Protein AF-A0A4Y2PSN2-F1 (afdb_monomer)

Radius of gyration: 16.09 Å; Cα contacts (8 Å, |Δi|>4): 179; chains: 1; bounding box: 44×30×43 Å

Structure (mmCIF, N/CA/C/O backbone):
data_AF-A0A4Y2PSN2-F1
#
_entry.id   AF-A0A4Y2PSN2-F1
#
loop_
_atom_site.group_PDB
_atom_site.id
_atom_site.type_symbol
_atom_site.label_atom_id
_atom_site.label_alt_id
_atom_site.label_comp_id
_atom_site.label_asym_id
_atom_site.label_entity_id
_atom_site.label_seq_id
_atom_site.pdbx_PDB_ins_code
_atom_site.Cartn_x
_atom_site.Cartn_y
_atom_site.Cartn_z
_atom_site.occupancy
_atom_site.B_iso_or_equiv
_atom_site.auth_seq_id
_atom_site.auth_comp_id
_atom_site.auth_asym_id
_atom_site.auth_atom_id
_atom_site.pdbx_PDB_model_num
ATOM 1 N N . MET A 1 1 ? -8.633 -9.404 -26.274 1.00 45.12 1 MET A N 1
ATOM 2 C CA . MET A 1 1 ? -8.332 -8.048 -25.763 1.00 45.12 1 MET A CA 1
ATOM 3 C C . MET A 1 1 ? -6.948 -8.041 -25.112 1.00 45.12 1 MET A C 1
ATOM 5 O O . MET A 1 1 ? -6.755 -8.728 -24.115 1.00 45.12 1 MET A O 1
ATOM 9 N N . LYS A 1 2 ? -5.960 -7.357 -25.712 1.00 54.19 2 LYS A N 1
ATOM 10 C CA . LYS A 1 2 ? -4.642 -7.122 -25.091 1.00 54.19 2 LYS A CA 1
ATOM 11 C C . LYS A 1 2 ? -4.791 -5.917 -24.163 1.00 54.19 2 LYS A C 1
ATOM 13 O O . LYS A 1 2 ? -5.230 -4.872 -24.621 1.00 54.19 2 LYS A O 1
ATOM 18 N N . ILE A 1 3 ? -4.476 -6.081 -22.884 1.00 60.66 3 ILE A N 1
ATOM 19 C CA . ILE A 1 3 ? -4.551 -4.991 -21.909 1.00 60.66 3 ILE A CA 1
ATOM 20 C C . ILE A 1 3 ? -3.228 -4.232 -21.972 1.00 60.66 3 ILE A C 1
ATOM 22 O O . ILE A 1 3 ? -2.151 -4.831 -21.914 1.00 60.66 3 ILE A O 1
ATOM 26 N N . THR A 1 4 ? -3.289 -2.912 -22.097 1.00 73.50 4 THR A N 1
ATOM 27 C CA . THR A 1 4 ? -2.091 -2.071 -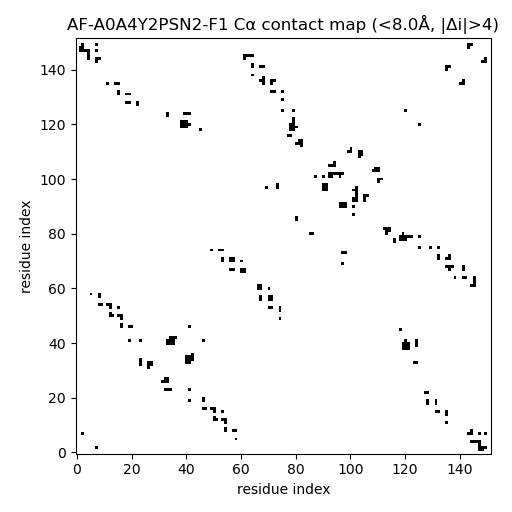22.080 1.00 73.50 4 THR A CA 1
ATOM 28 C C . THR A 1 4 ? -1.432 -2.111 -20.698 1.00 73.50 4 THR A C 1
ATOM 30 O O . THR A 1 4 ? -2.074 -2.342 -19.669 1.00 73.50 4 THR A O 1
ATOM 33 N N . LYS A 1 5 ? -0.119 -1.860 -20.632 1.00 77.69 5 LYS A N 1
ATOM 34 C CA . LYS A 1 5 ? 0.597 -1.782 -19.345 1.00 77.69 5 LYS A CA 1
ATOM 35 C C . LYS A 1 5 ? -0.085 -0.781 -18.407 1.00 77.69 5 LYS A C 1
ATOM 37 O O . LYS A 1 5 ? -0.287 -1.080 -17.235 1.00 77.69 5 LYS A O 1
ATOM 42 N N . GLU A 1 6 ? -0.505 0.364 -18.942 1.00 81.75 6 GLU A N 1
ATOM 43 C CA . GLU A 1 6 ? -1.214 1.404 -18.198 1.00 81.75 6 GLU A CA 1
ATOM 44 C C . GLU A 1 6 ? -2.554 0.923 -17.625 1.00 81.75 6 GLU A C 1
ATOM 46 O O . GLU A 1 6 ? -2.823 1.142 -16.443 1.00 81.75 6 GLU A O 1
ATOM 51 N N . GLU A 1 7 ? -3.358 0.192 -18.395 1.00 84.88 7 GLU A N 1
ATOM 52 C CA . GLU A 1 7 ? -4.596 -0.418 -17.899 1.00 84.88 7 GLU A CA 1
ATOM 53 C C . GLU A 1 7 ? -4.339 -1.444 -16.784 1.00 84.88 7 GLU A C 1
ATOM 55 O O . GLU A 1 7 ? -5.071 -1.463 -15.791 1.00 84.88 7 GLU A O 1
ATOM 60 N N . CYS A 1 8 ? -3.267 -2.243 -16.870 1.00 88.44 8 CYS A N 1
ATOM 61 C CA . CYS A 1 8 ? -2.902 -3.158 -15.785 1.00 88.44 8 CYS A CA 1
ATOM 62 C C . CYS A 1 8 ? -2.477 -2.408 -14.514 1.00 88.44 8 CYS A C 1
ATOM 64 O O . CYS A 1 8 ? -2.904 -2.758 -13.412 1.00 88.44 8 CYS A O 1
ATOM 66 N N . LEU A 1 9 ? -1.691 -1.333 -14.639 1.00 90.31 9 LEU A N 1
ATOM 67 C CA . LEU A 1 9 ? -1.319 -0.495 -13.494 1.00 90.31 9 LEU A CA 1
ATOM 68 C C . LEU A 1 9 ? -2.542 0.181 -12.863 1.00 90.31 9 LEU A C 1
ATOM 70 O O . LEU A 1 9 ? -2.669 0.216 -11.636 1.00 90.31 9 LEU A O 1
ATOM 74 N N . ASN A 1 10 ? -3.468 0.665 -13.696 1.00 91.12 10 ASN A N 1
ATOM 75 C CA . ASN A 1 10 ? -4.755 1.199 -13.259 1.00 91.12 10 ASN A CA 1
ATOM 76 C C . ASN A 1 10 ? -5.552 0.140 -12.488 1.00 91.12 10 ASN A C 1
ATOM 78 O O . ASN A 1 10 ? -6.131 0.445 -11.445 1.00 91.12 10 ASN A O 1
ATOM 82 N N . HIS A 1 11 ? -5.547 -1.112 -12.950 1.00 91.38 11 HIS A N 1
ATOM 83 C CA . HIS A 1 11 ? -6.197 -2.227 -12.261 1.00 91.38 11 HIS A CA 1
ATOM 84 C C . HIS A 1 11 ? -5.573 -2.521 -10.894 1.00 91.38 11 HIS A C 1
ATOM 86 O O . HIS A 1 11 ? -6.294 -2.630 -9.901 1.00 91.38 11 HIS A O 1
ATOM 92 N N . VAL A 1 12 ? -4.242 -2.588 -10.800 1.00 92.62 12 VAL A N 1
ATOM 93 C CA . VAL A 1 12 ? -3.534 -2.791 -9.521 1.00 92.62 12 VAL A CA 1
ATOM 94 C C . VAL A 1 12 ? -3.851 -1.659 -8.538 1.00 92.62 12 VAL A C 1
ATOM 96 O O . VAL A 1 12 ? -4.187 -1.921 -7.380 1.00 92.62 12 VAL A O 1
ATOM 99 N N . ALA A 1 13 ? -3.847 -0.407 -9.001 1.00 94.12 13 ALA A N 1
ATOM 100 C CA . ALA A 1 13 ? -4.218 0.745 -8.185 1.00 94.12 13 ALA A CA 1
ATOM 101 C C . ALA A 1 13 ? -5.691 0.681 -7.725 1.00 94.12 13 ALA A C 1
ATOM 103 O O . ALA A 1 13 ? -5.981 0.854 -6.540 1.00 94.12 13 ALA A O 1
ATOM 104 N N . LYS A 1 14 ? -6.633 0.343 -8.616 1.00 95.19 14 LYS A N 1
ATOM 105 C CA . LYS A 1 14 ? -8.052 0.148 -8.259 1.00 95.19 14 LYS A CA 1
ATOM 106 C C . LYS A 1 14 ? -8.233 -0.970 -7.225 1.00 95.19 14 LYS A C 1
ATOM 108 O O . LYS A 1 14 ? -9.030 -0.820 -6.297 1.00 95.19 14 LYS A O 1
ATOM 113 N N . ARG A 1 15 ? -7.469 -2.066 -7.329 1.00 95.81 15 ARG A N 1
ATOM 114 C CA . ARG A 1 15 ? -7.466 -3.155 -6.336 1.00 95.81 15 ARG A CA 1
ATOM 115 C C . ARG A 1 15 ? -6.982 -2.688 -4.961 1.00 95.81 15 ARG A C 1
ATOM 117 O O . ARG A 1 15 ? -7.556 -3.126 -3.964 1.00 95.81 15 ARG A O 1
ATOM 124 N N . LEU A 1 16 ? -5.995 -1.788 -4.892 1.00 96.06 16 LEU A N 1
ATOM 125 C CA . LEU A 1 16 ? -5.585 -1.142 -3.637 1.00 96.06 16 LEU A CA 1
ATOM 126 C C . LEU A 1 16 ? -6.738 -0.348 -3.020 1.00 96.06 16 LEU A C 1
ATOM 128 O O . LEU A 1 16 ? -7.106 -0.592 -1.871 1.00 96.06 16 LEU A O 1
ATOM 132 N N . GLY A 1 17 ? -7.354 0.542 -3.802 1.00 96.31 17 GLY A N 1
ATOM 133 C CA . GLY A 1 17 ? -8.476 1.361 -3.344 1.00 96.31 17 GLY A CA 1
ATOM 134 C C . GLY A 1 17 ? -9.655 0.520 -2.847 1.00 96.31 17 GLY A C 1
ATOM 135 O O . GLY A 1 17 ? -10.149 0.732 -1.738 1.00 96.31 17 GLY A O 1
ATOM 136 N N . LYS A 1 18 ? -10.070 -0.493 -3.622 1.00 97.69 18 LYS A N 1
ATOM 137 C CA . LYS A 1 18 ? -11.130 -1.437 -3.225 1.00 97.69 18 LYS A CA 1
ATOM 138 C C . LYS A 1 18 ? -10.743 -2.224 -1.972 1.00 97.69 18 LYS A C 1
ATOM 140 O O . LYS A 1 18 ? -11.556 -2.370 -1.065 1.00 97.69 18 LYS A O 1
ATOM 145 N N . GLY A 1 19 ? -9.497 -2.693 -1.888 1.00 97.12 19 GLY A N 1
ATOM 146 C CA . GLY A 1 19 ? -8.983 -3.413 -0.724 1.00 97.12 19 GLY A CA 1
ATOM 147 C C . GLY A 1 19 ? -9.048 -2.585 0.559 1.00 97.12 19 GLY A C 1
ATOM 148 O O . GLY A 1 19 ? -9.510 -3.089 1.580 1.00 97.12 19 GLY A O 1
ATOM 149 N N . HIS A 1 20 ? -8.674 -1.306 0.497 1.00 96.00 20 HIS A N 1
ATOM 150 C CA . HIS A 1 20 ? -8.798 -0.387 1.628 1.00 96.00 20 HIS A CA 1
ATOM 151 C C . HIS A 1 20 ? -10.246 -0.181 2.066 1.00 96.00 20 HIS A C 1
ATOM 153 O O . HIS A 1 20 ? -10.544 -0.334 3.247 1.00 96.00 20 HIS A O 1
ATOM 159 N N . ARG A 1 21 ? -11.163 0.101 1.132 1.00 96.75 21 ARG A N 1
ATOM 160 C CA . ARG A 1 21 ? -12.594 0.264 1.450 1.00 96.75 21 ARG A CA 1
ATOM 161 C C . ARG A 1 21 ? -13.185 -1.002 2.066 1.00 96.75 21 ARG A C 1
ATOM 163 O O . ARG A 1 21 ? -13.953 -0.918 3.020 1.00 96.75 21 ARG A O 1
ATOM 170 N N . ASN A 1 22 ? -12.787 -2.171 1.569 1.00 96.75 22 ASN A N 1
ATOM 171 C CA . ASN A 1 22 ? -13.203 -3.448 2.140 1.00 96.75 22 ASN A CA 1
ATOM 172 C C . ASN A 1 22 ? -12.675 -3.621 3.567 1.00 96.75 22 ASN A C 1
ATOM 174 O O . ASN A 1 22 ? -13.441 -4.032 4.429 1.00 96.75 22 ASN A O 1
ATOM 178 N N . LYS A 1 23 ? -11.419 -3.248 3.849 1.00 95.25 23 LYS A N 1
ATOM 179 C CA . LYS A 1 23 ? -10.886 -3.259 5.221 1.00 95.25 23 LYS A CA 1
ATOM 180 C C . LYS A 1 23 ? -11.613 -2.281 6.140 1.00 95.25 23 LYS A C 1
ATOM 182 O O . LYS A 1 23 ? -11.874 -2.632 7.284 1.00 95.25 23 LYS A O 1
ATOM 187 N N . VAL A 1 24 ? -11.999 -1.101 5.652 1.00 94.50 24 VAL A N 1
ATOM 188 C CA . VAL A 1 24 ? -12.838 -0.170 6.425 1.00 94.50 24 VAL A CA 1
ATOM 189 C C . VAL A 1 24 ? -14.160 -0.825 6.826 1.00 94.50 24 VAL A C 1
ATOM 191 O O . VAL A 1 24 ? -14.513 -0.801 8.002 1.00 94.50 24 VAL A O 1
ATOM 194 N N . LYS A 1 25 ? -14.860 -1.453 5.872 1.00 94.69 25 LYS A N 1
ATOM 195 C CA . LYS A 1 25 ? -16.119 -2.167 6.136 1.00 94.69 25 LYS A CA 1
ATOM 196 C C . LYS A 1 25 ? -15.923 -3.356 7.082 1.00 94.69 25 LYS A C 1
ATOM 198 O O . LYS A 1 25 ? -16.650 -3.480 8.058 1.00 94.69 25 LYS A O 1
ATOM 203 N N . GLU A 1 26 ? -14.914 -4.188 6.827 1.00 94.31 26 GLU A N 1
ATOM 204 C CA . GLU A 1 26 ? -14.604 -5.377 7.630 1.00 94.31 26 GLU A CA 1
ATOM 205 C C . GLU A 1 26 ? -14.376 -5.020 9.101 1.00 94.31 26 GLU A C 1
ATOM 207 O O . GLU A 1 26 ? -14.967 -5.629 9.987 1.00 94.31 26 GLU A O 1
ATOM 212 N N . TRP A 1 27 ? -13.538 -4.018 9.373 1.00 92.44 27 TRP A N 1
ATOM 213 C CA . TRP A 1 27 ? -13.223 -3.641 10.747 1.00 92.44 27 TRP A CA 1
ATOM 214 C C . TRP A 1 27 ? -14.373 -2.913 11.434 1.00 92.44 27 TRP A C 1
ATOM 216 O O . TRP A 1 27 ? -14.581 -3.139 12.623 1.00 92.44 27 TRP A O 1
ATOM 226 N N . ARG A 1 28 ? -15.172 -2.135 10.690 1.00 91.56 28 ARG A N 1
ATOM 227 C CA . ARG A 1 28 ? -16.413 -1.548 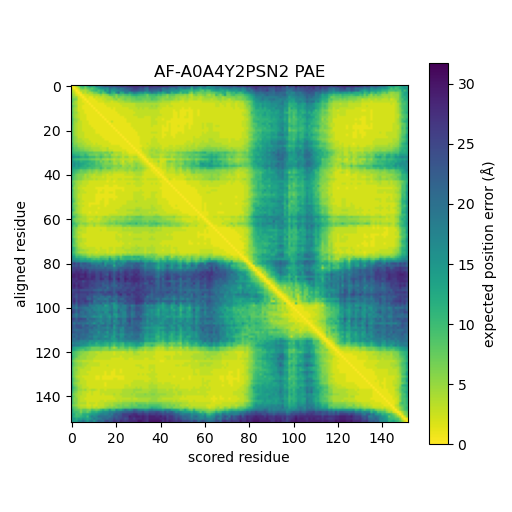11.212 1.00 91.56 28 ARG A CA 1
ATOM 228 C C . ARG A 1 28 ? -17.374 -2.630 11.713 1.00 91.56 28 ARG A C 1
ATOM 230 O O . ARG A 1 28 ? -17.896 -2.490 12.811 1.00 91.56 28 ARG A O 1
ATOM 237 N N . ASN A 1 29 ? -17.549 -3.717 10.960 1.00 92.25 29 ASN A N 1
ATOM 238 C CA . ASN A 1 29 ? -18.414 -4.835 11.361 1.00 92.25 29 ASN A CA 1
ATOM 239 C C . ASN A 1 29 ? -17.875 -5.593 12.586 1.00 92.25 29 ASN A C 1
ATOM 241 O O . ASN A 1 29 ? -18.644 -6.193 13.323 1.00 92.25 29 ASN A O 1
ATOM 245 N N . LYS A 1 30 ? -16.560 -5.536 12.828 1.00 91.56 30 LYS A N 1
ATOM 246 C CA . LYS A 1 30 ? -15.889 -6.101 14.012 1.00 91.56 30 LYS A CA 1
ATOM 247 C C . LYS A 1 30 ? -15.831 -5.122 15.199 1.00 91.56 30 LYS A C 1
ATOM 249 O O . LYS A 1 30 ? -15.021 -5.310 16.099 1.00 91.56 30 LYS A O 1
ATOM 254 N N . GLY A 1 31 ? -16.601 -4.029 15.167 1.00 88.00 31 GLY A N 1
ATOM 255 C CA . GLY A 1 31 ? -16.629 -3.013 16.228 1.00 88.00 31 GLY A CA 1
ATOM 256 C C . GLY A 1 31 ? -15.393 -2.104 16.294 1.00 88.00 31 GLY A C 1
ATOM 257 O O . GLY A 1 31 ? -15.250 -1.322 17.230 1.00 88.00 31 GLY A O 1
ATOM 258 N N . ALA A 1 32 ? -14.486 -2.169 15.312 1.00 86.19 32 ALA A N 1
ATOM 259 C CA . ALA A 1 32 ? -13.234 -1.421 15.322 1.00 86.19 32 ALA A CA 1
ATOM 260 C C . ALA A 1 32 ? -13.172 -0.365 14.208 1.00 86.19 32 ALA A C 1
ATOM 262 O O . ALA A 1 32 ? -13.100 -0.661 13.015 1.00 86.19 32 ALA A O 1
ATOM 263 N N . THR A 1 33 ? -13.074 0.901 14.594 1.00 84.44 33 THR A N 1
ATOM 264 C CA . THR A 1 33 ? -13.083 2.018 13.645 1.00 84.44 33 THR A CA 1
ATOM 265 C C . THR A 1 33 ? -11.677 2.323 13.110 1.00 84.44 33 THR A C 1
ATOM 267 O O . THR A 1 33 ? -10.802 2.766 13.847 1.00 84.44 33 THR A O 1
ATOM 270 N N . VAL A 1 34 ? -11.447 2.083 11.811 1.00 86.62 34 VAL A N 1
ATOM 271 C CA . VAL A 1 34 ? -10.175 2.388 11.103 1.00 86.62 34 VAL A CA 1
ATOM 272 C C . VAL A 1 34 ? -10.228 3.643 10.231 1.00 86.62 34 VAL A C 1
ATOM 274 O O . VAL A 1 34 ? -9.198 4.137 9.773 1.00 86.62 34 VAL A O 1
ATOM 277 N N . SER A 1 35 ? -11.429 4.158 9.991 1.00 85.31 35 SER A N 1
ATOM 278 C CA . SER A 1 35 ? -11.719 5.398 9.270 1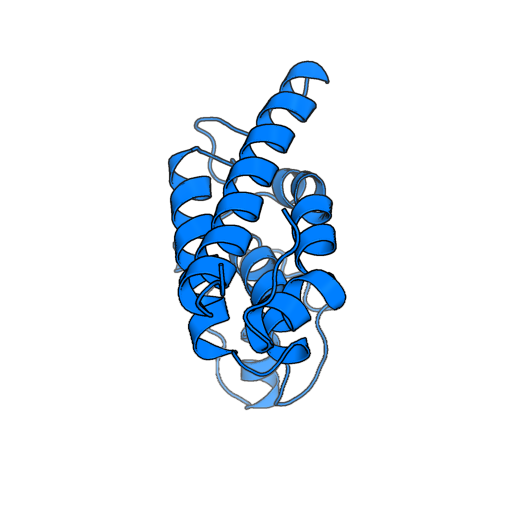.00 85.31 35 SER A CA 1
ATOM 279 C C . SER A 1 35 ? -12.331 6.415 10.228 1.00 85.31 35 SER A C 1
ATOM 281 O O . SER A 1 35 ? -12.988 6.026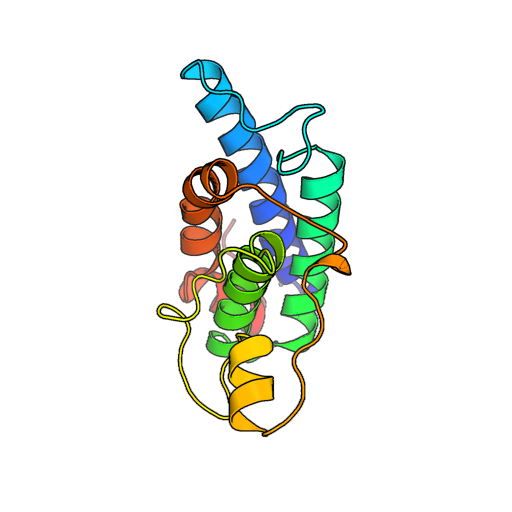 11.179 1.00 85.31 35 SER A O 1
ATOM 283 N N . GLY A 1 36 ? -12.214 7.713 9.974 1.00 83.56 36 GLY A N 1
ATOM 284 C CA . GLY A 1 36 ? -12.832 8.720 10.840 1.00 83.56 36 GLY A CA 1
ATOM 285 C C . GLY A 1 36 ? -12.096 10.045 10.782 1.00 83.56 36 GLY A C 1
ATOM 286 O O . GLY A 1 36 ? -11.188 10.210 9.971 1.00 83.56 36 GLY A O 1
ATOM 287 N N . ARG A 1 37 ? -12.489 11.005 11.628 1.00 81.38 37 ARG A N 1
ATOM 288 C CA . ARG A 1 37 ? -11.925 12.367 11.610 1.00 81.38 37 ARG A CA 1
ATOM 289 C C . ARG A 1 37 ? -10.512 12.453 12.201 1.00 81.38 37 ARG A C 1
ATOM 291 O O . ARG A 1 37 ? -9.753 13.318 11.764 1.00 81.38 37 ARG A O 1
ATOM 298 N N . LYS A 1 38 ? -10.136 11.523 13.089 1.00 83.19 38 LYS A N 1
ATOM 299 C CA . LYS A 1 38 ? -8.820 11.474 13.752 1.00 83.19 38 LYS A CA 1
ATOM 300 C C . LYS A 1 38 ? -7.671 11.409 12.737 1.00 83.19 38 LYS A C 1
ATOM 302 O O . LYS A 1 38 ? -7.778 10.721 11.714 1.00 83.19 38 LYS A O 1
ATOM 307 N N . GLU A 1 39 ? -6.574 12.109 13.019 1.00 81.19 39 GLU A N 1
ATOM 308 C CA . GLU A 1 39 ? -5.314 11.942 12.283 1.00 81.19 39 GLU A CA 1
ATOM 309 C C . GLU A 1 39 ? -4.872 10.470 12.346 1.00 81.19 39 GLU A C 1
ATOM 311 O O . GLU A 1 39 ? -5.189 9.755 13.296 1.00 81.19 39 GLU A O 1
ATOM 316 N N . GLY A 1 40 ? -4.222 9.964 11.298 1.00 82.25 40 GLY A N 1
ATOM 317 C CA . GLY A 1 40 ? -3.862 8.547 11.237 1.00 82.25 40 GLY A CA 1
ATOM 318 C C . GLY A 1 40 ? -4.966 7.616 10.720 1.00 82.25 40 GLY A C 1
ATOM 319 O O . GLY A 1 40 ? -4.691 6.439 10.495 1.00 82.25 40 GLY A O 1
ATOM 320 N N . SER A 1 41 ? -6.194 8.106 10.516 1.00 88.81 41 SER A N 1
ATOM 321 C CA . SER A 1 41 ? -7.316 7.288 10.029 1.00 88.81 41 SER A CA 1
ATOM 322 C C . SER A 1 41 ? -7.286 7.081 8.512 1.00 88.81 41 SER A C 1
ATOM 324 O O . SER A 1 41 ? -6.922 7.976 7.743 1.00 88.81 41 SER A O 1
ATOM 326 N N . LEU A 1 42 ? -7.787 5.932 8.056 1.00 91.69 42 LEU A N 1
ATOM 327 C CA . LEU A 1 42 ? -7.967 5.622 6.638 1.00 91.69 42 LEU A CA 1
ATOM 328 C C . LEU A 1 42 ? -9.238 6.288 6.088 1.00 91.69 42 LEU A C 1
ATOM 330 O O . LEU A 1 42 ? -10.273 5.652 5.897 1.00 91.69 42 LEU A O 1
ATOM 334 N N . LYS A 1 43 ? -9.168 7.607 5.887 1.00 92.25 43 LYS A N 1
ATOM 335 C CA . LYS A 1 43 ? -10.235 8.416 5.277 1.00 92.25 43 LYS A CA 1
ATOM 336 C C . LYS A 1 43 ? -10.354 8.120 3.784 1.00 92.25 43 LYS A C 1
ATOM 338 O O . LYS A 1 43 ? -9.375 7.757 3.137 1.00 92.25 43 LYS A O 1
ATOM 343 N N . GLU A 1 44 ? -11.524 8.393 3.220 1.00 92.69 44 GLU A N 1
ATOM 344 C CA . GLU A 1 44 ? -11.775 8.257 1.784 1.00 92.69 44 GLU A CA 1
ATOM 345 C C . GLU A 1 44 ? -10.767 9.053 0.933 1.00 92.69 44 GLU A C 1
ATOM 347 O O . GLU A 1 44 ? -10.135 8.516 0.025 1.00 92.69 44 GLU A O 1
ATOM 352 N N . SER A 1 45 ? -10.497 10.303 1.313 1.00 91.25 45 SER A N 1
ATOM 353 C CA . SER A 1 45 ? -9.477 11.136 0.665 1.00 91.25 45 SER A CA 1
ATOM 354 C C . SER A 1 45 ? -8.064 10.546 0.764 1.00 91.25 45 SER A C 1
ATOM 356 O O . SER A 1 45 ? -7.276 10.659 -0.176 1.00 91.25 45 SER A O 1
ATOM 358 N N . THR A 1 46 ? -7.734 9.869 1.867 1.00 90.81 46 THR A N 1
ATOM 359 C CA . THR A 1 46 ? -6.464 9.148 2.026 1.00 90.81 46 THR A CA 1
ATOM 360 C C . THR A 1 46 ? -6.397 7.933 1.101 1.00 90.81 46 THR A C 1
ATOM 362 O O . THR A 1 46 ? -5.373 7.720 0.454 1.00 90.81 46 THR A O 1
ATOM 365 N N . ILE A 1 47 ? -7.489 7.170 0.975 1.00 93.94 47 ILE A N 1
ATOM 366 C CA . ILE A 1 47 ? -7.582 6.023 0.058 1.00 93.94 47 ILE A CA 1
ATOM 367 C C . ILE A 1 47 ? -7.366 6.474 -1.390 1.00 93.94 47 ILE A C 1
ATOM 369 O O . ILE A 1 47 ? -6.595 5.839 -2.114 1.00 93.94 47 ILE A O 1
ATOM 373 N N . LEU A 1 48 ? -7.990 7.581 -1.803 1.00 93.44 48 LEU A N 1
ATOM 374 C CA . LEU A 1 48 ? -7.818 8.149 -3.143 1.00 93.44 48 LEU A CA 1
ATOM 375 C C . LEU A 1 48 ? -6.364 8.566 -3.401 1.00 93.44 48 LEU A C 1
ATOM 377 O O . LEU A 1 48 ? -5.785 8.188 -4.421 1.00 93.44 48 LEU A O 1
ATOM 381 N N . LYS A 1 49 ? -5.730 9.268 -2.451 1.00 91.31 49 LYS A N 1
ATOM 382 C CA . LYS A 1 49 ? -4.315 9.659 -2.566 1.00 91.31 49 LYS A CA 1
ATOM 383 C C . LYS A 1 49 ? -3.389 8.443 -2.668 1.00 91.31 49 LYS A C 1
ATOM 385 O O . LYS A 1 49 ? -2.545 8.409 -3.559 1.00 91.31 49 LYS A O 1
ATOM 390 N N . LEU A 1 50 ? -3.568 7.429 -1.814 1.00 92.00 50 LEU A N 1
ATOM 391 C CA . LEU A 1 50 ? -2.780 6.189 -1.864 1.00 92.00 50 LEU A CA 1
ATOM 392 C C . LEU A 1 50 ? -2.972 5.446 -3.189 1.00 92.00 50 LEU A C 1
ATOM 394 O O . LEU A 1 50 ? -2.005 4.952 -3.760 1.00 92.00 50 LEU A O 1
ATOM 398 N N . THR A 1 51 ? -4.198 5.407 -3.708 1.00 94.19 51 THR A N 1
ATOM 399 C CA . THR A 1 51 ? -4.510 4.781 -5.000 1.00 94.19 51 THR A CA 1
ATOM 400 C C . THR A 1 51 ? -3.773 5.482 -6.145 1.00 94.19 51 THR A C 1
ATOM 402 O O . THR A 1 51 ? -3.099 4.831 -6.945 1.00 94.19 51 THR A O 1
ATOM 405 N N . ASN A 1 52 ? -3.806 6.816 -6.173 1.00 91.50 52 ASN A N 1
ATOM 406 C CA . ASN A 1 52 ? -3.100 7.613 -7.177 1.00 91.50 52 ASN A CA 1
ATOM 407 C C . ASN A 1 52 ? -1.575 7.481 -7.065 1.00 91.50 52 ASN A C 1
ATOM 409 O O . ASN A 1 52 ? -0.893 7.319 -8.079 1.00 91.50 52 ASN A O 1
ATOM 413 N N . PHE A 1 53 ? -1.037 7.501 -5.842 1.00 89.69 53 PHE A N 1
ATOM 414 C CA . PHE A 1 53 ? 0.390 7.292 -5.609 1.00 89.69 53 PHE A CA 1
ATOM 415 C C . PHE A 1 53 ? 0.843 5.886 -5.986 1.00 89.69 53 PHE A C 1
ATOM 417 O O . PHE A 1 53 ? 1.918 5.752 -6.557 1.00 89.69 53 PHE A O 1
ATOM 424 N N . CYS A 1 54 ? 0.027 4.856 -5.752 1.00 91.12 54 CYS A N 1
ATOM 425 C CA . CYS A 1 54 ? 0.326 3.490 -6.176 1.00 91.12 54 CYS A CA 1
ATOM 426 C C . CYS A 1 54 ? 0.488 3.404 -7.694 1.00 91.12 54 CYS A C 1
ATOM 428 O O . CYS A 1 54 ? 1.512 2.920 -8.172 1.00 91.12 54 CYS A O 1
ATOM 430 N N . ARG A 1 55 ? -0.468 3.956 -8.451 1.00 92.00 55 ARG A N 1
ATOM 431 C CA . ARG A 1 55 ? -0.387 4.005 -9.915 1.00 92.00 55 ARG A CA 1
ATOM 432 C C . ARG A 1 55 ? 0.900 4.684 -10.389 1.00 92.00 55 ARG A C 1
ATOM 434 O O . ARG A 1 55 ? 1.616 4.121 -11.212 1.00 92.00 55 ARG A O 1
ATOM 441 N N . LYS A 1 56 ? 1.204 5.871 -9.847 1.00 89.50 56 LYS A N 1
ATOM 442 C CA . LYS A 1 56 ? 2.412 6.632 -10.203 1.00 89.50 56 LYS A CA 1
ATOM 443 C C . LYS A 1 56 ? 3.684 5.849 -9.866 1.00 89.50 56 LYS A C 1
ATOM 445 O O . LYS A 1 56 ? 4.539 5.676 -10.722 1.00 89.50 56 LYS A O 1
ATOM 450 N N . ALA A 1 57 ? 3.765 5.313 -8.650 1.00 86.06 57 ALA A N 1
ATOM 451 C CA . ALA A 1 57 ? 4.927 4.571 -8.180 1.00 86.06 57 ALA A CA 1
ATOM 452 C C . ALA A 1 57 ? 5.196 3.310 -9.011 1.00 86.06 57 ALA A C 1
ATOM 454 O O . ALA A 1 57 ? 6.352 2.954 -9.208 1.00 86.06 57 ALA A O 1
ATOM 455 N N . LEU A 1 58 ? 4.152 2.640 -9.507 1.00 88.25 58 LEU A N 1
ATOM 456 C CA . LEU A 1 58 ? 4.309 1.471 -10.367 1.00 88.25 58 LEU A CA 1
ATOM 457 C C . LEU A 1 58 ? 4.718 1.834 -11.798 1.00 88.25 58 LEU A C 1
ATOM 459 O O . LEU A 1 58 ? 5.518 1.104 -12.383 1.00 88.25 58 LEU A O 1
ATOM 463 N N . LYS A 1 59 ? 4.215 2.952 -12.344 1.00 87.56 59 LYS A N 1
ATOM 464 C CA . LYS A 1 59 ? 4.567 3.428 -13.6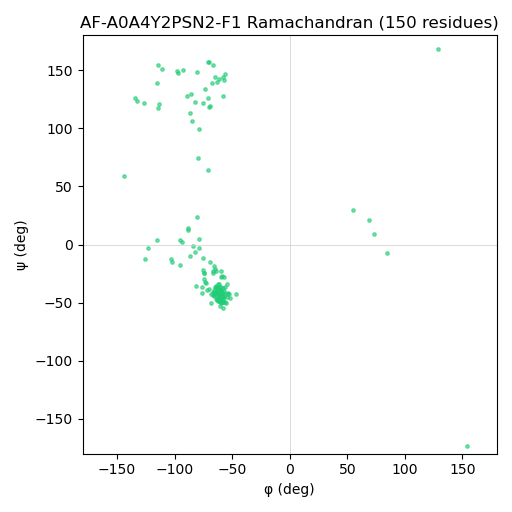94 1.00 87.56 59 LYS A CA 1
ATOM 465 C C . LYS A 1 59 ? 6.082 3.562 -13.854 1.00 87.56 59 LYS A C 1
ATOM 467 O O . LYS A 1 59 ? 6.637 3.051 -14.819 1.00 87.56 59 LYS A O 1
ATOM 472 N N . ASP A 1 60 ? 6.752 4.096 -12.836 1.00 81.81 60 ASP A N 1
ATOM 473 C CA . ASP A 1 60 ? 8.205 4.314 -12.819 1.00 81.81 60 ASP A CA 1
ATOM 474 C C . ASP A 1 60 ? 9.033 3.043 -12.530 1.00 81.81 60 ASP A C 1
ATOM 476 O O . ASP A 1 60 ? 10.236 3.130 -12.259 1.00 81.81 60 ASP A O 1
ATOM 480 N N . LYS A 1 61 ? 8.403 1.867 -12.413 1.00 85.88 61 LYS A N 1
ATOM 481 C CA . LYS A 1 61 ? 9.063 0.622 -11.961 1.00 85.88 61 LYS A CA 1
ATOM 482 C C . LYS A 1 61 ? 8.892 -0.537 -12.930 1.00 85.88 61 LYS A C 1
ATOM 484 O O . LYS A 1 61 ? 9.614 -1.525 -12.808 1.00 85.88 61 LYS A O 1
ATOM 489 N N . VAL A 1 62 ? 7.994 -0.409 -13.901 1.00 83.25 62 VAL A N 1
ATOM 490 C CA . VAL A 1 62 ? 7.903 -1.313 -15.051 1.00 83.25 62 VAL A CA 1
ATOM 491 C C . VAL A 1 62 ? 9.214 -1.248 -15.857 1.00 83.25 62 VAL A C 1
ATOM 493 O O . VAL A 1 62 ? 9.788 -0.168 -15.976 1.00 83.25 62 VAL A O 1
ATOM 496 N N . PRO A 1 63 ? 9.710 -2.372 -16.412 1.00 86.56 63 PRO A N 1
ATOM 497 C CA . PRO A 1 63 ? 9.161 -3.734 -16.352 1.00 86.56 63 PRO A CA 1
ATOM 498 C C . PRO A 1 63 ? 9.621 -4.572 -15.139 1.00 86.56 63 PRO A C 1
ATOM 500 O O . PRO A 1 63 ? 9.421 -5.782 -15.112 1.00 86.56 63 PRO A O 1
ATOM 503 N N . GLY A 1 64 ? 10.246 -3.982 -14.119 1.00 87.75 64 GLY A N 1
ATOM 504 C CA . GLY A 1 64 ? 10.819 -4.740 -13.004 1.00 87.75 64 GLY A CA 1
ATOM 505 C C . GLY A 1 64 ? 9.788 -5.193 -11.967 1.00 87.75 64 GLY A C 1
ATOM 506 O O . GLY A 1 64 ? 9.477 -4.435 -11.052 1.00 87.75 64 GLY A O 1
ATOM 507 N N . VAL A 1 65 ? 9.341 -6.455 -12.017 1.00 88.44 65 VAL A N 1
ATOM 508 C CA . VAL A 1 65 ? 8.398 -7.040 -11.031 1.00 88.44 65 VAL A CA 1
ATOM 509 C C . VAL A 1 65 ? 8.860 -6.833 -9.584 1.00 88.44 65 VAL A C 1
ATOM 511 O O . VAL A 1 65 ? 8.081 -6.382 -8.744 1.00 88.44 65 VAL A O 1
ATOM 514 N N . GLN A 1 66 ? 10.138 -7.088 -9.283 1.00 86.50 66 GLN A N 1
ATOM 515 C CA . GLN A 1 66 ? 10.668 -6.865 -7.933 1.00 86.50 66 GLN A CA 1
ATOM 516 C C . GLN A 1 66 ? 10.642 -5.380 -7.550 1.00 86.50 66 GLN A C 1
ATOM 518 O O . GLN A 1 66 ? 10.203 -5.034 -6.455 1.00 86.50 66 GLN A O 1
ATOM 523 N N . LYS A 1 67 ? 10.991 -4.482 -8.483 1.00 83.69 67 LYS A N 1
ATOM 524 C CA . LYS A 1 67 ? 10.920 -3.026 -8.275 1.00 83.69 67 LYS A CA 1
ATOM 525 C C . LYS A 1 67 ? 9.481 -2.564 -8.000 1.00 83.69 67 LYS A C 1
ATOM 527 O O . LYS A 1 67 ? 9.269 -1.687 -7.164 1.00 83.69 67 LYS A O 1
ATOM 532 N N . MET A 1 68 ? 8.490 -3.173 -8.656 1.00 89.25 68 MET A N 1
ATOM 533 C CA . MET A 1 68 ? 7.065 -2.914 -8.425 1.00 89.25 68 MET A CA 1
ATOM 534 C C . MET A 1 68 ? 6.619 -3.358 -7.024 1.00 89.25 68 MET A C 1
ATOM 536 O O . MET A 1 68 ? 5.947 -2.592 -6.333 1.00 89.25 68 MET A O 1
ATOM 540 N N . LYS A 1 69 ? 7.036 -4.544 -6.555 1.00 90.06 69 LYS A N 1
ATOM 541 C CA . LYS A 1 69 ? 6.770 -4.985 -5.171 1.00 90.06 69 LYS A CA 1
ATOM 542 C C . LYS A 1 69 ? 7.364 -4.036 -4.146 1.00 90.06 69 LYS A C 1
ATOM 544 O O . LYS A 1 69 ? 6.680 -3.633 -3.206 1.00 90.06 69 LYS A O 1
ATOM 549 N N . THR A 1 70 ? 8.625 -3.663 -4.348 1.00 81.75 70 THR A N 1
ATOM 550 C CA . THR A 1 70 ? 9.314 -2.710 -3.482 1.00 81.75 70 THR A CA 1
ATOM 551 C C . THR A 1 70 ? 8.555 -1.388 -3.423 1.00 81.75 70 THR A C 1
ATOM 553 O O . THR A 1 70 ? 8.372 -0.851 -2.337 1.00 81.75 70 THR A O 1
ATOM 556 N N . ALA A 1 71 ? 8.039 -0.891 -4.551 1.00 86.94 71 ALA A N 1
ATOM 557 C CA . ALA A 1 71 ? 7.239 0.332 -4.588 1.00 86.94 71 ALA A CA 1
ATOM 558 C C . ALA A 1 71 ? 5.898 0.212 -3.839 1.00 86.94 71 ALA A C 1
ATOM 560 O O . ALA A 1 71 ? 5.510 1.147 -3.138 1.00 86.94 71 ALA A O 1
ATOM 561 N N . ILE A 1 72 ? 5.212 -0.934 -3.932 1.00 89.81 72 ILE A N 1
ATOM 562 C CA . ILE A 1 72 ? 3.961 -1.196 -3.199 1.00 89.81 72 ILE A CA 1
ATOM 563 C C . ILE A 1 72 ? 4.202 -1.148 -1.686 1.00 89.81 72 ILE A C 1
ATOM 565 O O . ILE A 1 72 ? 3.481 -0.450 -0.972 1.00 89.81 72 ILE A O 1
ATOM 569 N N . PHE A 1 73 ? 5.232 -1.836 -1.189 1.00 83.31 73 PHE A N 1
ATOM 570 C CA . PHE A 1 73 ? 5.557 -1.800 0.238 1.00 83.31 73 PHE A CA 1
ATOM 571 C C . PHE A 1 73 ? 6.117 -0.445 0.675 1.00 83.31 73 PHE A C 1
ATOM 573 O O . PHE A 1 73 ? 5.737 0.050 1.733 1.00 83.31 73 PHE A O 1
ATOM 580 N N . ALA A 1 74 ? 6.941 0.211 -0.145 1.00 80.19 74 ALA A N 1
ATOM 581 C CA . ALA A 1 74 ? 7.422 1.556 0.150 1.00 80.19 74 ALA A CA 1
ATOM 582 C C . ALA A 1 74 ? 6.257 2.539 0.339 1.00 80.19 74 ALA A C 1
ATOM 584 O O . ALA A 1 74 ? 6.291 3.333 1.274 1.00 80.19 74 ALA A O 1
ATOM 585 N N . LEU A 1 75 ? 5.197 2.443 -0.472 1.00 84.19 75 LEU A N 1
ATOM 586 C CA . LEU A 1 75 ? 3.986 3.251 -0.308 1.00 84.19 75 LEU A CA 1
ATOM 587 C C . LEU A 1 75 ? 3.287 2.998 1.039 1.00 84.19 75 LEU A C 1
ATOM 589 O O . LEU A 1 75 ? 2.886 3.958 1.696 1.00 84.19 75 LEU A O 1
ATOM 593 N N . LEU A 1 76 ? 3.150 1.731 1.453 1.00 83.69 76 LEU A N 1
ATOM 594 C CA . LEU A 1 76 ? 2.584 1.366 2.758 1.00 83.69 76 LEU A CA 1
ATOM 595 C C . LEU A 1 76 ? 3.387 2.012 3.884 1.00 83.69 76 LEU A C 1
ATOM 597 O O . LEU A 1 76 ? 2.843 2.746 4.703 1.00 83.69 76 LEU A O 1
ATOM 601 N N . PHE A 1 77 ? 4.695 1.781 3.902 1.00 72.31 77 PHE A N 1
ATOM 602 C CA . PHE A 1 77 ? 5.523 2.206 5.021 1.00 72.31 77 PHE A CA 1
ATOM 603 C C . PHE A 1 77 ? 5.740 3.720 5.051 1.00 72.31 77 PHE A C 1
ATOM 605 O O . PHE A 1 77 ? 5.729 4.300 6.135 1.00 72.31 77 PHE A O 1
ATOM 612 N N . HIS A 1 78 ? 5.815 4.377 3.888 1.00 70.62 78 HIS A N 1
ATOM 613 C CA . HIS A 1 78 ? 5.848 5.839 3.777 1.00 70.62 78 HIS A CA 1
ATOM 614 C C . HIS A 1 78 ? 4.608 6.494 4.399 1.00 70.62 78 HIS A C 1
ATOM 616 O O . HIS A 1 78 ? 4.688 7.616 4.872 1.00 70.62 78 HIS A O 1
ATOM 622 N N . SER A 1 79 ? 3.473 5.797 4.453 1.00 66.62 79 SER A N 1
ATOM 623 C CA . SER A 1 79 ? 2.261 6.330 5.077 1.00 66.62 79 SER A CA 1
ATOM 624 C C . SER A 1 79 ? 2.217 6.187 6.604 1.00 66.62 79 SER A C 1
ATOM 626 O O . SER A 1 79 ? 1.304 6.719 7.215 1.00 66.62 79 SER A O 1
ATOM 628 N N . SER A 1 80 ? 3.175 5.503 7.239 1.00 60.28 80 SER A N 1
ATOM 629 C CA . SER A 1 80 ? 3.105 5.094 8.661 1.00 60.28 80 SER A CA 1
ATOM 630 C C . SER A 1 80 ? 4.240 5.560 9.564 1.00 60.28 80 SER A C 1
ATOM 632 O O . SER A 1 80 ? 4.249 5.243 10.754 1.00 60.28 80 SER A O 1
ATOM 634 N N . LEU A 1 81 ? 5.234 6.243 9.017 1.00 57.38 81 LEU A N 1
ATOM 635 C CA . LEU A 1 81 ? 6.426 6.580 9.776 1.00 57.38 81 LEU A CA 1
ATOM 636 C C . LEU A 1 81 ? 6.239 7.925 10.480 1.00 57.38 81 LEU A C 1
ATOM 638 O O . LEU A 1 81 ? 5.873 8.918 9.860 1.00 57.38 81 LEU A O 1
ATOM 642 N N . THR A 1 82 ? 6.489 7.936 11.785 1.00 52.69 82 THR A N 1
ATOM 643 C CA . THR A 1 82 ? 6.567 9.145 12.606 1.00 52.69 82 THR A CA 1
ATOM 644 C C . THR A 1 82 ? 8.015 9.355 13.040 1.00 52.69 82 THR A C 1
ATOM 646 O O . THR A 1 82 ? 8.757 8.389 13.216 1.00 52.69 82 THR A O 1
ATOM 649 N N . ASP A 1 83 ? 8.414 10.611 13.252 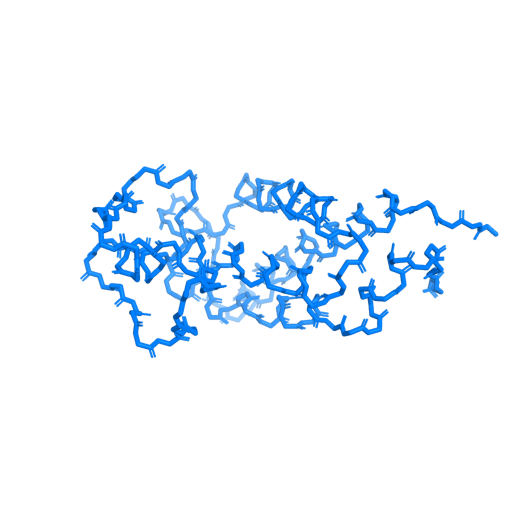1.00 49.00 83 ASP A N 1
ATOM 650 C CA . ASP A 1 83 ? 9.767 10.949 13.720 1.00 49.00 83 ASP A CA 1
ATOM 651 C C . ASP A 1 83 ? 10.058 10.428 15.145 1.00 49.00 83 ASP A C 1
ATOM 653 O O . ASP A 1 83 ? 11.216 10.260 15.506 1.00 49.00 83 ASP A O 1
ATOM 657 N N . LYS A 1 84 ? 9.022 10.142 15.954 1.00 44.72 84 LYS A N 1
ATOM 658 C CA . LYS A 1 84 ? 9.147 9.804 17.389 1.00 44.72 84 LYS A CA 1
ATOM 659 C C . LYS A 1 84 ? 9.196 8.306 17.722 1.00 44.72 84 LYS A C 1
ATOM 661 O O . LYS A 1 84 ? 9.591 7.952 18.823 1.00 44.72 84 LYS A O 1
ATOM 666 N N . ALA A 1 85 ? 8.782 7.423 16.814 1.00 45.09 85 ALA A N 1
ATOM 667 C CA . ALA A 1 85 ? 8.895 5.971 17.004 1.00 45.09 85 ALA A CA 1
ATOM 668 C C . ALA A 1 85 ? 9.202 5.272 15.677 1.00 45.09 85 ALA A C 1
ATOM 670 O O . ALA A 1 85 ? 8.417 4.452 15.177 1.00 45.09 85 ALA A O 1
ATOM 671 N N . PRO A 1 86 ? 10.318 5.628 15.041 1.00 48.81 86 PRO A N 1
ATOM 672 C CA . PRO A 1 86 ? 10.647 5.039 13.773 1.00 48.81 86 PRO A CA 1
ATOM 673 C C . PRO A 1 86 ? 11.023 3.570 13.991 1.00 48.81 86 PRO A C 1
ATOM 675 O O . PRO A 1 86 ? 11.980 3.231 14.683 1.00 48.81 86 PRO A O 1
ATOM 678 N N . LYS A 1 87 ? 10.253 2.656 13.395 1.00 47.53 87 LYS A N 1
ATOM 679 C CA . LYS A 1 87 ? 10.594 1.227 13.344 1.00 47.53 87 LYS A CA 1
ATOM 680 C C . LYS A 1 87 ? 11.776 1.023 12.385 1.00 47.53 87 LYS A C 1
ATOM 682 O O . LYS A 1 87 ? 11.640 0.392 11.339 1.00 47.53 87 LYS A O 1
ATOM 687 N N . HIS A 1 88 ? 12.932 1.587 12.731 1.00 47.78 88 HIS A N 1
ATOM 688 C CA . HIS A 1 88 ? 14.159 1.557 11.945 1.00 47.78 88 HIS A CA 1
ATOM 689 C C . HIS A 1 88 ? 14.708 0.136 11.784 1.00 47.78 88 HIS A C 1
ATOM 691 O O . HIS A 1 88 ? 15.376 -0.141 10.798 1.00 47.78 88 HIS A O 1
ATOM 697 N N . ASN A 1 89 ? 14.378 -0.806 12.670 1.00 42.56 89 ASN A N 1
ATOM 698 C CA . ASN A 1 89 ? 14.995 -2.138 12.653 1.00 42.56 89 ASN A CA 1
ATOM 699 C C . ASN A 1 89 ? 14.366 -3.159 11.692 1.00 42.56 89 ASN A C 1
ATOM 701 O O . ASN A 1 89 ? 14.870 -4.271 11.605 1.00 42.56 89 ASN A O 1
ATOM 705 N N . LYS A 1 90 ? 13.300 -2.828 10.943 1.00 48.59 90 LYS A N 1
ATOM 706 C CA . LYS A 1 90 ? 12.609 -3.815 10.074 1.00 48.59 90 LYS A CA 1
ATOM 707 C C . LYS A 1 90 ? 12.678 -3.541 8.566 1.00 48.59 90 LYS A C 1
ATOM 709 O O . LYS A 1 90 ? 12.063 -4.264 7.788 1.00 48.59 90 LYS A O 1
ATOM 714 N N . GLY A 1 91 ? 13.406 -2.509 8.140 1.00 45.00 91 GLY A N 1
ATOM 715 C CA . GLY A 1 91 ? 13.662 -2.248 6.717 1.00 45.00 91 GLY A CA 1
ATOM 716 C C . GLY A 1 91 ? 14.968 -2.900 6.244 1.00 45.00 91 GLY A C 1
ATOM 717 O O . GLY A 1 91 ? 15.898 -2.984 7.048 1.00 45.00 91 GLY A O 1
ATOM 718 N N . PRO A 1 92 ? 15.092 -3.308 4.969 1.00 46.16 92 PRO A N 1
ATOM 719 C CA . PRO A 1 92 ? 16.370 -3.762 4.420 1.00 46.16 92 PRO A CA 1
ATOM 720 C C . PRO A 1 92 ? 17.434 -2.665 4.557 1.00 46.16 92 PRO A C 1
ATOM 722 O O . PRO A 1 92 ? 17.123 -1.475 4.472 1.00 46.16 92 PRO A O 1
ATOM 725 N N . THR A 1 93 ? 18.677 -3.055 4.814 1.00 45.72 93 THR A N 1
ATOM 726 C CA . THR A 1 93 ? 19.835 -2.156 4.973 1.00 45.72 93 THR A CA 1
ATOM 727 C C . THR A 1 93 ? 20.603 -2.077 3.641 1.00 45.72 93 THR A C 1
ATOM 729 O O . THR A 1 93 ? 20.589 -3.049 2.892 1.00 45.72 93 THR A O 1
ATOM 732 N N . GLY A 1 94 ? 21.221 -0.932 3.309 1.00 46.16 94 GLY A N 1
ATOM 733 C CA . GLY A 1 94 ? 22.066 -0.762 2.110 1.00 46.16 94 GLY A CA 1
ATOM 734 C C . GLY A 1 94 ? 21.715 0.446 1.224 1.00 46.16 94 GLY A C 1
ATOM 735 O O . GLY A 1 94 ? 20.650 1.048 1.366 1.00 46.16 94 GLY A O 1
ATOM 736 N N . LEU A 1 95 ? 22.595 0.787 0.270 1.00 41.19 95 LEU A N 1
ATOM 737 C CA . LEU A 1 95 ? 22.434 1.913 -0.680 1.00 41.19 95 LEU A CA 1
ATOM 738 C C . LEU A 1 95 ? 21.172 1.788 -1.555 1.00 41.19 95 LEU A C 1
ATOM 740 O O . LEU A 1 95 ? 20.629 2.781 -2.044 1.00 41.19 95 LEU A O 1
ATOM 744 N N . THR A 1 96 ? 20.675 0.561 -1.706 1.00 40.72 96 THR A N 1
ATOM 745 C CA . THR A 1 96 ? 19.443 0.201 -2.418 1.00 40.72 96 THR A CA 1
ATOM 746 C C . THR A 1 96 ? 18.228 0.077 -1.490 1.00 40.72 96 THR A C 1
ATOM 748 O O . THR A 1 96 ? 17.137 -0.269 -1.950 1.00 40.72 96 THR A O 1
ATOM 751 N N . SER A 1 97 ? 18.378 0.383 -0.192 1.00 43.59 97 SER A N 1
ATOM 752 C CA . SER A 1 97 ? 17.284 0.355 0.777 1.00 43.59 97 SER A CA 1
ATOM 753 C C . SER A 1 97 ? 16.162 1.291 0.342 1.00 43.59 97 SER A C 1
ATOM 755 O O . SER A 1 97 ? 16.353 2.480 0.070 1.00 43.59 97 SER A O 1
ATOM 757 N N . TRP A 1 98 ? 14.950 0.747 0.294 1.00 51.69 98 TRP A N 1
ATOM 758 C CA . TRP A 1 98 ? 13.754 1.502 -0.062 1.00 51.69 98 TRP A CA 1
ATOM 759 C C . TRP A 1 98 ? 13.280 2.424 1.068 1.00 51.69 98 TRP A C 1
ATOM 761 O O . TRP A 1 98 ? 12.430 3.288 0.844 1.00 51.69 98 TRP A O 1
ATOM 771 N N . TYR A 1 99 ? 13.829 2.272 2.275 1.00 58.03 99 TYR A N 1
ATOM 772 C CA . TYR A 1 99 ? 13.518 3.130 3.406 1.00 58.03 99 TYR A CA 1
ATOM 773 C C . TYR A 1 99 ? 14.395 4.386 3.348 1.00 58.03 99 TYR A C 1
ATOM 775 O O . TYR A 1 99 ? 15.590 4.324 3.623 1.00 58.03 99 TYR A O 1
ATOM 783 N N . PHE A 1 100 ? 13.803 5.530 2.975 1.00 58.69 100 PHE A N 1
ATOM 784 C CA . PHE A 1 100 ? 14.540 6.776 2.704 1.00 58.69 100 PHE A CA 1
ATOM 785 C C . PHE A 1 100 ? 15.442 7.208 3.864 1.00 58.69 100 PHE A C 1
ATOM 787 O O . PHE A 1 100 ? 16.513 7.746 3.617 1.00 58.69 100 PHE A O 1
ATOM 794 N N . TYR A 1 101 ? 15.019 6.947 5.103 1.00 59.75 101 TYR A N 1
ATOM 795 C CA . TYR A 1 101 ? 15.797 7.249 6.293 1.00 59.75 101 TYR A CA 1
ATOM 796 C C . TYR A 1 101 ? 17.035 6.353 6.374 1.00 59.75 101 TYR A C 1
ATOM 798 O O . TYR A 1 101 ? 18.138 6.871 6.463 1.00 59.75 101 TYR A O 1
ATOM 806 N N . LYS A 1 102 ? 16.890 5.024 6.233 1.00 60.56 102 LYS A N 1
ATOM 807 C CA . LYS A 1 102 ? 18.051 4.118 6.158 1.00 60.56 102 LYS A CA 1
ATOM 808 C C . LYS A 1 102 ? 18.953 4.433 4.977 1.00 60.56 102 LYS A C 1
ATOM 810 O O . LYS A 1 102 ? 20.157 4.360 5.126 1.00 60.56 102 LYS 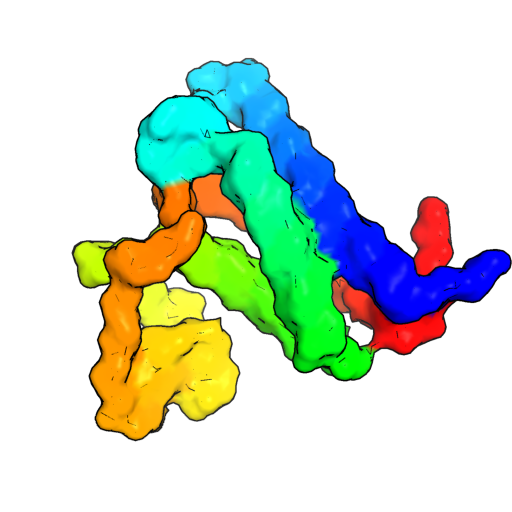A O 1
ATOM 815 N N . ARG A 1 103 ? 18.393 4.802 3.827 1.00 63.28 103 ARG A N 1
ATOM 816 C CA . ARG A 1 103 ? 19.178 5.190 2.655 1.00 63.28 103 ARG A CA 1
ATOM 817 C C . ARG A 1 103 ? 19.953 6.485 2.887 1.00 63.28 103 ARG A C 1
ATOM 819 O O . ARG A 1 103 ? 21.109 6.537 2.504 1.00 63.28 103 ARG A O 1
ATOM 826 N N . ALA A 1 104 ? 19.337 7.497 3.499 1.00 65.06 104 ALA A N 1
ATOM 827 C CA . ALA A 1 104 ? 20.018 8.732 3.885 1.00 65.06 104 ALA A CA 1
ATOM 828 C C . ALA A 1 104 ? 21.141 8.430 4.887 1.00 65.06 104 ALA A C 1
ATOM 830 O O . ALA A 1 104 ? 22.270 8.837 4.652 1.00 65.06 104 ALA A O 1
ATOM 831 N N . LEU A 1 105 ? 20.879 7.582 5.891 1.00 68.12 105 LEU A N 1
ATOM 832 C CA . LEU A 1 105 ? 21.923 7.079 6.789 1.00 68.12 105 LEU A CA 1
ATOM 833 C C . LEU A 1 105 ? 23.042 6.341 6.035 1.00 68.12 105 LEU A C 1
ATOM 835 O O . LEU A 1 105 ? 24.207 6.607 6.278 1.00 68.12 105 LEU A O 1
ATOM 839 N N . THR A 1 106 ? 22.719 5.456 5.084 1.00 67.19 106 THR A N 1
ATOM 840 C CA . THR A 1 106 ? 23.729 4.748 4.274 1.00 67.19 106 THR A CA 1
ATOM 841 C C . THR A 1 106 ? 24.507 5.684 3.340 1.00 67.19 106 THR A C 1
ATOM 843 O O . THR A 1 106 ? 25.612 5.355 2.928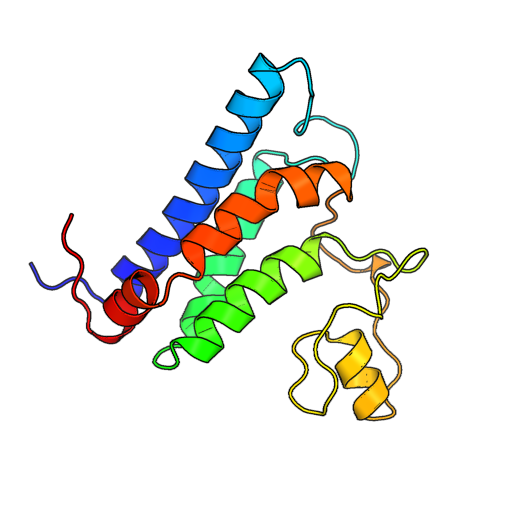 1.00 67.19 106 THR A O 1
ATOM 846 N N . LYS A 1 107 ? 23.948 6.846 2.999 1.00 70.50 107 LYS A N 1
ATOM 847 C CA . LYS A 1 107 ? 24.598 7.880 2.186 1.00 70.50 107 LYS A CA 1
ATOM 848 C C . LYS A 1 107 ? 25.309 8.958 3.013 1.00 70.50 107 LYS A C 1
ATOM 850 O O . LYS A 1 107 ? 25.816 9.902 2.422 1.00 70.50 107 LYS A O 1
ATOM 855 N N . ASN A 1 108 ? 25.323 8.851 4.345 1.00 73.50 108 ASN A N 1
ATOM 856 C CA . ASN A 1 108 ? 25.775 9.914 5.253 1.00 73.50 108 ASN A CA 1
ATOM 857 C C . ASN A 1 108 ? 25.047 11.265 5.042 1.00 73.50 108 ASN A C 1
ATOM 859 O O . ASN A 1 108 ? 25.592 12.332 5.303 1.00 73.50 108 ASN A O 1
ATOM 863 N N . GLU A 1 109 ? 23.793 11.229 4.584 1.00 75.88 109 GLU A N 1
ATOM 864 C CA . GLU A 1 109 ? 22.924 12.397 4.405 1.00 75.88 109 GLU A CA 1
ATOM 865 C C . GLU A 1 109 ? 21.970 12.558 5.601 1.00 75.88 109 GLU A C 1
ATOM 867 O O . GLU A 1 109 ? 21.498 11.574 6.180 1.00 75.88 109 GLU A O 1
ATOM 872 N N . LYS A 1 110 ? 21.581 13.799 5.927 1.00 72.25 110 LYS A N 1
ATOM 873 C CA . LYS A 1 110 ? 20.553 14.061 6.947 1.00 72.25 110 LYS A CA 1
ATOM 874 C C . LYS A 1 110 ? 19.169 13.609 6.439 1.00 72.25 110 LYS A C 1
ATOM 876 O O . LYS A 1 110 ? 18.678 14.159 5.447 1.00 72.25 110 LYS A O 1
ATOM 881 N N . PRO A 1 111 ? 18.487 12.651 7.099 1.00 66.31 111 PRO A N 1
ATOM 882 C CA . PRO A 1 111 ? 17.157 12.220 6.682 1.00 66.31 111 PRO A CA 1
ATOM 883 C C . PRO A 1 111 ? 16.135 13.359 6.775 1.00 66.31 111 PRO A C 1
ATOM 885 O O . PRO A 1 111 ? 16.113 14.116 7.745 1.00 66.31 111 PRO A O 1
ATOM 888 N N . LYS A 1 112 ? 15.237 13.459 5.789 1.00 64.75 112 LYS A N 1
ATOM 889 C CA . LYS A 1 112 ? 14.109 14.404 5.842 1.00 64.75 112 LYS A CA 1
ATOM 890 C C . LYS A 1 112 ? 13.153 14.039 6.987 1.00 64.75 112 LYS A C 1
ATOM 892 O O . LYS A 1 112 ? 12.915 12.861 7.238 1.00 64.75 112 LYS A O 1
ATOM 897 N N . SER A 1 113 ? 12.566 15.041 7.641 1.00 63.22 113 SER A N 1
ATOM 898 C CA . SER A 1 113 ? 11.578 14.813 8.705 1.00 63.22 113 SER A CA 1
ATOM 899 C C . SER A 1 113 ? 10.279 14.212 8.155 1.00 63.22 113 SER A C 1
ATOM 901 O O . SER A 1 113 ? 9.757 14.636 7.115 1.00 63.22 113 SER A O 1
ATOM 903 N N . HIS A 1 114 ? 9.726 13.252 8.896 1.00 61.22 114 HIS A N 1
ATOM 904 C CA . HIS A 1 114 ? 8.439 12.616 8.619 1.00 61.22 114 HIS A CA 1
ATOM 905 C C . HIS A 1 114 ? 7.246 13.568 8.829 1.00 61.22 114 HIS A C 1
ATOM 907 O O . HIS A 1 114 ? 6.154 13.305 8.324 1.00 61.22 114 HIS A O 1
ATOM 913 N N . SER A 1 115 ? 7.436 14.707 9.506 1.00 57.44 115 SER A N 1
ATOM 914 C CA . SER A 1 115 ? 6.416 15.761 9.657 1.00 57.44 115 SER A CA 1
ATOM 915 C C . SER A 1 115 ? 5.893 16.313 8.320 1.00 57.44 115 SER A C 1
ATOM 917 O O . SER A 1 115 ? 4.722 16.681 8.230 1.00 57.44 115 SER A O 1
ATOM 919 N N . SER A 1 116 ? 6.718 16.273 7.267 1.00 58.34 116 SER A N 1
ATOM 920 C CA . SER A 1 116 ? 6.396 16.738 5.908 1.00 58.34 116 SER A CA 1
ATOM 921 C C . SER A 1 116 ? 5.537 15.764 5.081 1.00 58.34 116 SER A C 1
ATOM 923 O O . SER A 1 116 ? 5.168 16.057 3.939 1.00 58.34 116 SER A O 1
ATOM 925 N N . MET A 1 117 ? 5.209 14.584 5.624 1.00 66.62 117 MET A N 1
ATOM 926 C CA . MET A 1 117 ? 4.468 13.557 4.892 1.00 66.62 117 MET A CA 1
ATOM 927 C C . MET A 1 117 ? 3.004 13.950 4.671 1.00 66.62 117 MET A C 1
ATOM 929 O O . MET A 1 117 ? 2.245 14.196 5.607 1.00 66.62 117 MET A O 1
ATOM 933 N N . LYS A 1 118 ? 2.573 13.910 3.401 1.00 67.31 118 LYS A N 1
ATOM 934 C CA . LYS A 1 118 ? 1.189 14.212 2.981 1.00 67.31 118 LYS A CA 1
ATOM 935 C C . LYS A 1 118 ? 0.151 13.207 3.494 1.00 67.31 118 LYS A C 1
ATOM 937 O O . LYS A 1 118 ? -1.047 13.490 3.432 1.00 67.31 118 LYS A O 1
ATOM 942 N N . ILE A 1 119 ? 0.585 12.020 3.917 1.00 76.50 119 ILE A N 1
ATOM 943 C CA . ILE A 1 119 ? -0.272 10.951 4.432 1.00 76.50 119 ILE A CA 1
ATOM 944 C C . ILE A 1 119 ? 0.361 10.399 5.699 1.00 76.50 119 ILE A C 1
ATOM 946 O O . ILE A 1 119 ? 1.504 9.955 5.671 1.00 76.50 119 ILE A O 1
ATOM 950 N N . LYS A 1 120 ? -0.425 10.382 6.774 1.00 82.75 120 LYS A N 1
ATOM 951 C CA . LYS A 1 120 ? -0.067 9.791 8.058 1.00 82.75 120 LYS A CA 1
ATOM 952 C C . LYS A 1 120 ? -1.169 8.811 8.444 1.00 82.75 120 LYS A C 1
ATOM 954 O O . LYS A 1 120 ? -2.335 9.199 8.524 1.00 82.75 120 LYS A O 1
ATOM 959 N N . LEU A 1 121 ? -0.804 7.552 8.637 1.00 84.62 121 LEU A N 1
ATOM 960 C CA . LEU A 1 121 ? -1.635 6.445 9.091 1.00 84.62 121 LEU A CA 1
ATOM 961 C C . LEU A 1 121 ? -1.120 5.975 10.449 1.00 84.62 121 LEU A C 1
ATOM 963 O O . LEU A 1 121 ? 0.087 5.876 10.668 1.00 84.62 121 LEU A O 1
ATOM 967 N N . SER A 1 122 ? -2.035 5.661 11.362 1.00 83.56 122 SER A N 1
ATOM 968 C CA . SER A 1 122 ? -1.661 5.097 12.656 1.00 83.56 122 SER A CA 1
ATOM 969 C C . SER A 1 122 ? -1.150 3.662 12.496 1.00 83.56 122 SER A C 1
ATOM 971 O O . SER A 1 122 ? -1.513 2.953 11.553 1.00 83.56 122 SER A O 1
ATOM 973 N N . LYS A 1 123 ? -0.347 3.193 13.460 1.00 79.19 123 LYS A N 1
ATOM 974 C CA . LYS A 1 123 ? 0.124 1.796 13.514 1.00 79.19 123 LYS A CA 1
ATOM 975 C C . LYS A 1 123 ? -1.042 0.801 13.422 1.00 79.19 123 LYS A C 1
ATOM 977 O O . LYS A 1 123 ? -0.963 -0.159 12.663 1.00 79.19 123 LYS A O 1
ATOM 982 N N . GLN A 1 124 ? -2.135 1.078 14.134 1.00 80.75 124 GLN A N 1
ATOM 983 C CA . GLN A 1 124 ? -3.331 0.237 14.137 1.00 80.75 124 GLN A CA 1
ATOM 984 C C . GLN A 1 124 ? -3.980 0.152 12.748 1.00 80.75 124 GLN A C 1
ATOM 986 O O . GLN A 1 124 ? -4.405 -0.920 12.324 1.00 80.75 124 GLN A O 1
ATOM 991 N N . VAL A 1 125 ? -4.066 1.271 12.023 1.00 86.81 125 VAL A N 1
ATOM 992 C CA . VAL A 1 125 ? -4.590 1.276 10.650 1.00 86.81 125 VAL A CA 1
ATOM 993 C C . VAL A 1 125 ? -3.657 0.504 9.722 1.00 86.81 125 VAL A C 1
ATOM 995 O O . VAL A 1 125 ? -4.132 -0.275 8.899 1.00 86.81 125 VAL A O 1
ATOM 998 N N . LEU A 1 126 ? -2.344 0.667 9.892 1.00 84.50 126 LEU A N 1
ATOM 999 C CA . LEU A 1 126 ? -1.334 -0.001 9.079 1.00 84.50 126 LEU A CA 1
ATOM 1000 C C . LEU A 1 126 ? -1.418 -1.529 9.167 1.00 84.50 126 LEU A C 1
ATOM 1002 O O . LEU A 1 126 ? -1.467 -2.208 8.143 1.00 84.50 126 LEU A O 1
ATOM 1006 N N . GLU A 1 127 ? -1.469 -2.065 10.387 1.00 82.06 127 GLU A N 1
ATOM 1007 C CA . GLU A 1 127 ? -1.575 -3.508 10.649 1.00 82.06 127 GLU A CA 1
ATOM 1008 C C . GLU A 1 127 ? -2.823 -4.100 9.983 1.00 82.06 127 GLU A C 1
ATOM 1010 O O . GLU A 1 127 ? -2.784 -5.176 9.389 1.00 82.06 127 GLU A O 1
ATOM 1015 N N . LYS A 1 128 ? -3.917 -3.339 9.987 1.00 87.00 128 LYS A N 1
ATOM 1016 C CA . LYS A 1 128 ? -5.207 -3.743 9.427 1.00 87.00 128 LYS A CA 1
ATOM 1017 C C . LYS A 1 128 ? -5.264 -3.721 7.897 1.00 87.00 128 LYS A C 1
ATOM 1019 O O . LYS A 1 128 ? -6.077 -4.451 7.320 1.00 87.00 128 LYS A O 1
ATOM 1024 N N . ILE A 1 129 ? -4.428 -2.917 7.236 1.00 90.19 129 ILE A N 1
ATOM 1025 C CA . ILE A 1 129 ? -4.364 -2.831 5.765 1.00 90.19 129 ILE A CA 1
ATOM 1026 C C . ILE A 1 129 ? -3.188 -3.584 5.146 1.00 90.19 129 ILE A C 1
ATOM 1028 O O . ILE A 1 129 ? -3.239 -3.860 3.950 1.00 90.19 129 ILE A O 1
ATOM 1032 N N . LEU A 1 130 ? -2.173 -3.976 5.924 1.00 87.38 130 LEU A N 1
ATOM 1033 C CA . LEU A 1 130 ? -1.019 -4.755 5.454 1.00 87.38 130 LEU A CA 1
ATOM 1034 C C . LEU A 1 130 ? -1.400 -5.962 4.564 1.00 87.38 130 LEU A C 1
ATOM 1036 O O . LEU A 1 130 ? -0.782 -6.108 3.503 1.00 87.38 130 LEU A O 1
ATOM 1040 N N . PRO A 1 131 ? -2.449 -6.758 4.873 1.00 89.69 131 PRO A N 1
ATOM 1041 C CA . PRO A 1 131 ? -2.856 -7.871 4.009 1.00 89.69 131 PRO A CA 1
ATOM 1042 C C . PRO A 1 131 ? -3.240 -7.456 2.579 1.00 89.69 131 PRO A C 1
ATOM 1044 O O . PRO A 1 131 ? -3.074 -8.224 1.632 1.00 89.69 131 PRO A O 1
ATOM 1047 N N . VAL A 1 132 ? -3.730 -6.225 2.384 1.00 93.88 132 VAL A N 1
ATOM 1048 C CA . VAL A 1 132 ? -4.048 -5.690 1.049 1.00 93.88 132 VAL A CA 1
ATOM 1049 C C . VAL A 1 132 ? -2.772 -5.534 0.224 1.00 93.88 132 VAL A C 1
ATOM 1051 O O . VAL A 1 132 ? -2.749 -5.914 -0.945 1.00 93.88 132 VAL A O 1
ATOM 1054 N N . TYR A 1 133 ? -1.705 -5.023 0.836 1.00 90.62 133 TYR A N 1
ATOM 1055 C CA . TYR A 1 133 ? -0.421 -4.802 0.174 1.00 90.62 133 TYR A CA 1
ATOM 1056 C C . TYR A 1 133 ? 0.308 -6.115 -0.110 1.00 90.62 133 TYR A C 1
ATOM 1058 O O . TYR A 1 133 ? 0.837 -6.276 -1.206 1.00 90.62 133 TYR A O 1
ATOM 1066 N N . GLN A 1 134 ? 0.263 -7.081 0.814 1.00 86.62 134 GLN A N 1
ATOM 1067 C CA . GLN A 1 134 ? 0.800 -8.429 0.587 1.00 86.62 134 GLN A CA 1
ATOM 1068 C C . GLN A 1 134 ? 0.154 -9.090 -0.637 1.00 86.62 134 GLN A C 1
ATOM 1070 O O . GLN A 1 134 ? 0.856 -9.595 -1.511 1.00 86.62 134 GLN A O 1
ATOM 1075 N N . ARG A 1 135 ? -1.178 -9.002 -0.760 1.00 90.25 135 ARG A N 1
ATOM 1076 C CA . ARG A 1 135 ? -1.910 -9.530 -1.920 1.00 90.25 135 ARG A CA 1
ATOM 1077 C C . ARG A 1 135 ? -1.551 -8.817 -3.228 1.00 90.25 135 ARG A C 1
ATOM 1079 O O . ARG A 1 135 ? -1.521 -9.447 -4.280 1.00 90.25 135 ARG A O 1
ATOM 1086 N N . LEU A 1 136 ? -1.299 -7.509 -3.183 1.00 91.00 136 LEU A N 1
ATOM 1087 C CA . LEU A 1 136 ? -0.908 -6.730 -4.364 1.00 91.00 136 LEU A CA 1
ATOM 1088 C C . LEU A 1 136 ? 0.541 -6.979 -4.790 1.00 91.00 136 LEU A C 1
ATOM 1090 O O . LEU A 1 136 ? 0.841 -6.906 -5.976 1.00 91.00 136 LEU A O 1
ATOM 1094 N N . ALA A 1 137 ? 1.422 -7.312 -3.848 1.00 88.25 137 ALA A N 1
ATOM 1095 C CA . ALA A 1 137 ? 2.817 -7.664 -4.097 1.00 88.25 137 ALA A CA 1
ATOM 1096 C C . ALA A 1 137 ? 3.007 -9.126 -4.561 1.00 88.25 137 ALA A C 1
ATOM 1098 O O . ALA A 1 137 ? 4.083 -9.708 -4.400 1.00 88.25 137 ALA A O 1
ATOM 1099 N N . ASN A 1 138 ? 1.975 -9.737 -5.143 1.00 90.06 138 ASN A N 1
ATOM 1100 C CA . ASN A 1 138 ? 2.042 -11.071 -5.729 1.00 90.06 138 ASN A CA 1
ATOM 1101 C C . ASN A 1 138 ? 2.824 -11.047 -7.064 1.00 90.06 138 ASN A C 1
ATOM 1103 O O . ASN A 1 138 ? 2.605 -10.175 -7.904 1.00 90.06 138 ASN A O 1
ATOM 1107 N N . ASN A 1 139 ? 3.748 -12.000 -7.256 1.00 88.31 139 ASN A N 1
ATOM 1108 C CA . ASN A 1 139 ? 4.601 -12.076 -8.455 1.00 88.31 139 ASN A CA 1
ATOM 1109 C C . ASN A 1 139 ? 3.782 -12.189 -9.742 1.00 88.31 139 ASN A C 1
ATOM 1111 O O . ASN A 1 139 ? 4.018 -11.437 -10.682 1.00 88.31 139 ASN A O 1
ATOM 1115 N N . GLU A 1 140 ? 2.818 -13.105 -9.775 1.00 88.38 140 GLU A N 1
ATOM 1116 C CA . GLU A 1 140 ? 2.012 -13.377 -10.964 1.00 88.38 140 GLU A CA 1
ATOM 1117 C C . GLU A 1 140 ? 1.161 -12.169 -11.345 1.00 88.38 140 GLU A C 1
ATOM 1119 O O . GLU A 1 140 ? 1.084 -11.806 -12.518 1.00 88.38 140 GLU A O 1
ATOM 1124 N N . LEU A 1 141 ? 0.563 -11.501 -10.352 1.00 88.88 141 LEU A N 1
ATOM 1125 C CA . LEU A 1 141 ? -0.222 -10.289 -10.571 1.00 88.88 141 LEU A CA 1
ATOM 1126 C C . LEU A 1 141 ? 0.611 -9.179 -11.222 1.00 88.88 141 LEU A C 1
ATOM 1128 O O . LEU A 1 141 ? 0.123 -8.487 -12.111 1.00 88.88 141 LEU A O 1
ATOM 1132 N N . LEU A 1 142 ? 1.856 -8.996 -10.786 1.00 90.19 142 LEU A N 1
ATOM 1133 C CA . LEU A 1 142 ? 2.717 -7.931 -11.298 1.00 90.19 142 LEU A CA 1
ATOM 1134 C C . LEU A 1 142 ? 3.384 -8.314 -12.625 1.00 90.19 142 LEU A C 1
ATOM 1136 O O . LEU A 1 142 ? 3.499 -7.464 -13.505 1.00 90.19 142 LEU A O 1
ATOM 1140 N N . ALA A 1 143 ? 3.749 -9.585 -12.817 1.00 89.12 143 ALA A N 1
ATOM 1141 C CA . ALA A 1 143 ? 4.277 -10.098 -14.084 1.00 89.12 143 ALA A CA 1
ATOM 1142 C C . ALA A 1 143 ? 3.275 -9.905 -15.234 1.00 89.12 143 ALA A C 1
ATOM 1144 O O . ALA A 1 143 ? 3.646 -9.519 -16.342 1.00 89.12 143 ALA A O 1
ATOM 1145 N N . ARG A 1 144 ? 1.979 -10.058 -14.946 1.00 85.44 144 ARG A N 1
ATOM 1146 C CA . ARG A 1 144 ? 0.878 -9.744 -15.868 1.00 85.44 144 ARG A CA 1
ATOM 1147 C C . ARG A 1 144 ? 0.901 -8.296 -16.374 1.00 85.44 144 ARG A C 1
ATOM 1149 O O . ARG A 1 144 ? 0.642 -8.066 -17.554 1.00 85.44 144 ARG A O 1
ATOM 1156 N N . CYS A 1 145 ? 1.289 -7.335 -15.532 1.00 84.00 145 CYS A N 1
ATOM 1157 C CA . CYS A 1 145 ? 1.430 -5.930 -15.935 1.00 84.00 145 CYS A CA 1
ATOM 1158 C C . CYS A 1 145 ? 2.673 -5.649 -16.778 1.00 84.00 145 CYS A C 1
ATOM 1160 O O . CYS A 1 145 ? 2.693 -4.672 -17.522 1.00 84.00 145 CYS A O 1
ATOM 1162 N N . VAL A 1 146 ? 3.694 -6.500 -16.693 1.00 82.31 146 VAL A N 1
ATOM 1163 C CA . VAL A 1 146 ? 4.877 -6.421 -17.557 1.00 82.31 146 VAL A CA 1
ATOM 1164 C C . VAL A 1 146 ? 4.558 -6.964 -18.949 1.00 82.31 146 VAL A C 1
ATOM 1166 O O . VAL A 1 146 ? 4.938 -6.355 -19.949 1.00 82.31 146 VAL A O 1
ATOM 1169 N N . LEU A 1 147 ? 3.811 -8.070 -19.000 1.00 72.62 147 LEU A N 1
ATOM 1170 C CA . LEU A 1 147 ? 3.472 -8.801 -20.223 1.00 72.62 147 LEU A CA 1
ATOM 1171 C C . LEU A 1 147 ? 2.215 -8.279 -20.947 1.00 72.62 147 LEU A C 1
ATOM 1173 O O . LEU A 1 147 ? 1.935 -8.728 -22.055 1.00 72.62 147 LEU A O 1
ATOM 1177 N N . GLY A 1 148 ? 1.432 -7.382 -20.334 1.00 63.84 148 GLY A N 1
ATOM 1178 C CA . GLY A 1 148 ? 0.156 -6.894 -20.890 1.00 63.84 148 GLY A CA 1
ATOM 1179 C C . GLY A 1 148 ? -0.966 -7.947 -20.923 1.00 63.84 148 GLY A C 1
ATOM 1180 O O . GLY A 1 148 ? -1.909 -7.847 -21.708 1.00 63.84 148 GLY A O 1
ATOM 1181 N N . LYS A 1 149 ? -0.871 -8.999 -20.098 1.00 55.00 149 LYS A N 1
ATOM 1182 C CA . LYS A 1 149 ? -1.841 -10.107 -20.054 1.00 55.00 149 LYS A CA 1
ATOM 1183 C C . LYS A 1 149 ? -2.567 -10.088 -18.716 1.00 55.00 149 LYS A C 1
ATOM 1185 O O . LYS A 1 149 ? -1.920 -10.261 -17.696 1.00 55.00 149 LYS A O 1
ATOM 1190 N N . SER A 1 150 ? -3.893 -9.968 -18.674 1.00 49.72 150 SER A N 1
ATOM 1191 C CA . SER A 1 150 ? -4.651 -10.282 -17.453 1.00 49.72 150 SER A CA 1
ATOM 1192 C C . SER A 1 150 ? -5.848 -11.168 -17.792 1.00 49.72 150 SER A C 1
ATOM 1194 O O . SER A 1 150 ? -6.653 -10.781 -18.633 1.00 49.72 150 SER A O 1
ATOM 1196 N N . ARG A 1 151 ? -5.955 -12.347 -17.161 1.00 49.41 151 ARG A N 1
ATOM 1197 C CA . ARG A 1 151 ? -7.220 -13.095 -17.097 1.00 49.41 151 ARG A CA 1
ATOM 1198 C C . ARG A 1 151 ? -8.118 -12.397 -16.071 1.00 49.41 151 ARG A C 1
ATOM 1200 O O . ARG A 1 151 ? -7.658 -12.175 -14.942 1.00 49.41 151 ARG A O 1
ATOM 1207 N N . MET A 1 152 ? -9.297 -11.979 -16.539 1.00 39.00 152 MET A N 1
ATOM 1208 C CA . MET A 1 152 ? -10.407 -11.461 -15.731 1.00 39.00 152 MET A CA 1
ATOM 1209 C C . MET A 1 152 ? -10.877 -12.516 -14.738 1.00 39.00 152 MET A C 1
ATOM 1211 O O . MET A 1 152 ? -10.825 -13.710 -15.106 1.00 39.00 152 MET A O 1
#

Sequence (152 aa):
MKITKEECLNHVAKRLGKGHRNKVKEWRNKGATVSGRKEGSLKESTILKLTNFCRKALKDKVPGVQKMKTAIFALLFHSSLTDKAPKHNKGPTGLTSWYFYKRALTKNEKPKSHSSMKIKLSKQVLEKILPVYQRLANNELLARCVLGKSRM

Secondary structure (DSSP, 8-state):
-PPPHHHHHHHHHHHHHHHHHHHHHHHHHTT---SSSSTB---HHHHHHHHHHHHHHHHTTTT-HHHHHHHHHHHHHHTT--TTS--GGGSPPSTT-S-HHHHHHHTTPPPPPGGG-S--B-HHHHHHHHHHHHHHT-HHHHHHHHHT----

Foldseek 3Di:
DQAALLNLLLVLLVLQLVLLVVLQVVCVVVVHHQADDDAQHPHNVNSVVLSVQLSVQQVVQPPPLVSSLLSLVLSLLLQAAAPPDGPVPPWDADCPTSPQCNNCVNVVHDGDHSVPRPHHHYPVSSVSSVVSSVVSSDSVSSNCSNVSDDDD

Solvent-accessible surface area (backbone atoms only — not comparable to full-atom values): 8508 Å² total; per-residue (Å²): 136,82,44,50,46,66,58,40,38,50,47,55,19,50,49,50,36,52,40,51,54,49,43,43,54,55,33,45,77,70,76,40,82,43,48,56,91,58,86,27,34,62,28,71,72,51,41,52,50,51,22,54,48,45,32,54,50,38,65,79,20,66,76,40,50,68,52,31,34,52,40,55,52,40,56,57,52,62,27,50,56,45,80,88,70,60,76,70,87,79,57,70,82,46,86,82,24,77,44,63,54,57,22,21,56,63,67,78,42,86,55,79,68,44,85,76,50,94,49,57,33,32,70,72,38,45,68,66,46,46,66,52,52,59,64,62,51,34,66,68,68,40,45,24,33,59,72,25,49,76,89,130

Mean predicted aligned error: 9.38 Å

pLDDT: mean 77.81, std 16.51, range [39.0, 97.69]

Nearest PDB structures (foldseek):
  6kji-assembly2_B  TM=3.850E-01  e=6.643E+00  Aspergillus fumigatus Af293
  5jcs-assembly1_s  TM=3.022E-01  e=4.372E+00  Saccharomyces cerevisiae S288C

Organism: Araneus ventricosus (NCBI:txid182803)

=== Feature glossary ===
The record interleaves many kinds of information about one protein. Here is each kind framed as the question it answers.

Q: What are the backbone torsion angles?
A: φ (phi) and ψ (psi) are the two rotatable backbone dihedrals per residue: φ is the C(i-1)–N–Cα–C torsion, ψ is the N–Cα–C–N(i+1) torsion, both in degrees on (−180°, 180°]. α-helical residues cluster near (−60°, −45°); β-strand residues near (−120°, +130°). A Ramachandran plot is simply a scatter of (φ, ψ) for every residue.

Q: What is the amino-acid chain?
A: This is the polypeptide sequence — one letter per residue, N-terminus first. Length ranges from a few dozen residues for small domains to over a thousand for large multi-domain proteins.

Q: How mobile is each atom in the crystal?
A: For experimental (PDB) structures, the B-factor (temperature factor) quantifies the positional spread of each atom in the crystal — a combination of thermal vibration and static disorder — in units of Å². High B-factors mark flexible loops or poorly resolved regions; low B-factors mark the rigid, well-ordered core.

Q: Are the domains correctly placed relative to each other?
A: Predicted Aligned Error (PAE) is an AlphaFold confidence matrix: entry (i, j) is the expected error in the position of residue j, in ångströms, when the prediction is superimposed on the true structure at residue i. Low PAE within a block of residues means that block is internally rigid and well-predicted; high PAE between two blocks means their relative placement is uncertain even if each block individually is confident.

Q: How confident is the AlphaFold model at each residue?
A: pLDDT is the predicted lDDT-Cα score: AlphaFold's confidence that the local environment of each residue (all inter-atomic distances within 15 Å) is correctly placed. It is a per-residue number between 0 and 100, with higher meaning more reliable.

Q: What family and function is it annotated with?
A: Functional annotations link the protein to curated databases. InterPro entries identify conserved domains and familie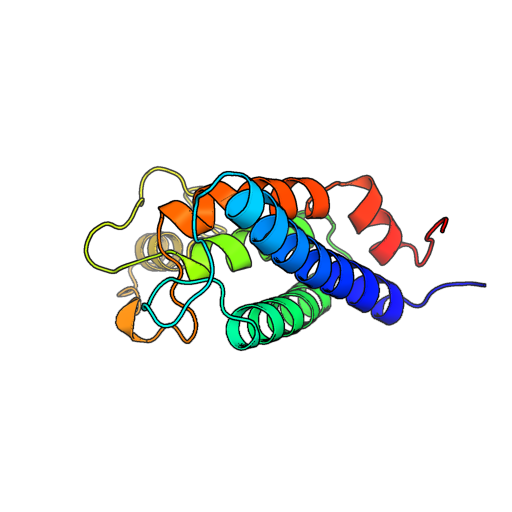s by matching the sequence against member-database signatures (Pfam, PROSITE, CDD, …). Gene Ontology (GO) terms describe molecular function, biological process, and cellular component in a controlled vocabulary. CATH places the structure in a hierarchical fold classification (Class/Architecture/Topology/Homologous-superfamily). The organism is the source species.

Q: How big and how compact is the whole molecule?
A: Three whole-structure scalars: the radius of gyration (RMS distance of Cα from centroid, in Å), the count of Cα–Cα contacts (pairs closer than 8 Å and separated by more than four residues in sequence — i.e. tertiary, not local, contacts), and the bounding-box dimensions. Together they distinguish compact globular folds from extended fibres or disordered chains.

Q: What known structures does this most resemble?
A: The Foldseek neighbor list gives the closest experimentally determined structures in the PDB, ranked by structural alignment. TM-score near 1 means near-identical fold; near 0.3 means only rough topology match. This is how one finds what a novel AlphaFold prediction most resembles in the solved-structure universe.

Q: Which residues are buried vs exposed?
A: SASA measures how much of the protein is reachable by solvent. It is computed by rolling a water-sized probe over the atomic surface and summing the exposed area (Å²). Per-residue SASA distinguishes core (buried, low SASA) from surface (exposed, high SASA) residues; total SASA is a whole-molecule size measure.

Q: Which residues are in helices, strands, or loops?
A: Eight-state secondary structure (DSSP): H is the canonical α-helix, G the tighter 3₁₀-helix, I the wider π-helix; E/B are β-structure, T and S are turns and bends, and '-' is everything else. DSSP derives these from the pattern of main-chain N–H···O=C hydrogen bonds, not from the sequence.

Q: Where is each backbone atom in 3D?
A: Structure coordinates are given as an mmCIF _atom_site loop: one row per atom with element, residue name, chain id, sequence number, and x/y/z position in Å. Only the four main-chain atoms per residue are included here; side chains are omitted to keep the record compact.

Q: What if only a Cα trace is available?
A: Three-state secondary structure (P-SEA) collapses the eight DSSP classes into helix (a), strand (b), and coil (c). P-SEA assigns these from Cα geometry alone — distances and angles — without requiring backbone oxygens, so it works on any Cα trace.

Q: What do the rendered images show?
A: The six renders are orthographic views along the three Cartesian axes in both directions. Representation (cartoon, sticks, or surface) and color scheme (sequence-rainbow or by-chain) vary across proteins so the training set covers all the common visualization conventions.

Q: What does the local fold look like, residue by residue?
A: Foldseek's 3Di representation compresses backbone geometry into a per-residue letter drawn from a learned twenty-state alphabet. It captures the tertiary interaction pattern around each residue — which residues are packed against it in space, regardless of where they are in sequence.

Q: What do the diagnostic plots show?
A: The contact map is a binary N×N matrix image: pixel (i, j) is dark where Cα_i and Cα_j are within 8 Å and |i−j|>4. Because the |i−j|>4 filter removes local helical contacts, off-diagonal stripes parallel to the main diagonal indicate parallel β-sheets; stripes perpendicular to it indicate antiparallel β-sheets. The Ramachandran plot scatters every residue's (φ, ψ) pair against the sterically allowed regions. The PAE heatmap renders the predicted-aligned-error matrix.